Protein 1C7K (pdb70)

Secondary structure (DSSP, 8-state):
-EEEEEEEEE-GGGHHHHHHHHHHHHHH-SSEEEEE-SS-SEEEEEE--TT--EEEE-SSS-EEEEEEHHHHHHS-HHHHHHHHHHHHHTPPP-TTS-TT-GGGTTTT-TT----S--HHHHHHHHHHTTT-

Structure (mmCIF, N/CA/C/O backbone):
data_1C7K
#
_entry.id   1C7K
#
_cell.length_a   55.103
_cell.length_b   55.199
_cell.length_c   37.243
_cell.angle_alpha   90.00
_cell.angle_beta   90.00
_cell.angle_gamma   90.00
#
_symmetry.space_group_name_H-M   'P 21 21 21'
#
loop_
_entity.id
_entity.type
_entity.pdbx_description
1 polymer 'ZINC ENDOPROTEASE'
2 non-polymer 'ZINC ION'
3 non-polymer 'CALCIUM ION'
4 water water
#
loop_
_atom_site.group_PDB
_atom_site.id
_atom_site.type_symbol
_atom_site.label_atom_id
_atom_site.label_alt_id
_atom_site.label_comp_id
_atom_site.label_asym_id
_atom_site.label_entity_id
_atom_site.label_seq_id
_atom_site.pdbx_PDB_ins_code
_atom_site.Cartn_x
_atom_site.Cartn_y
_atom_site.Cartn_z
_atom_site.occupancy
_atom_site.B_iso_or_equiv
_atom_site.auth_seq_id
_atom_site.auth_comp_id
_atom_site.auth_asym_id
_atom_site.auth_atom_id
_atom_site.pdbx_PDB_model_num
ATOM 1 N N . THR A 1 1 ? 41.351 -1.187 2.349 1.00 28.18 1 THR A N 1
ATOM 2 C CA . THR A 1 1 ? 41.127 -0.127 3.354 1.00 22.14 1 THR A CA 1
ATOM 3 C C . THR A 1 1 ? 42.423 0.317 4.001 1.00 21.71 1 THR A C 1
ATOM 4 O O . THR A 1 1 ? 43.205 -0.519 4.463 1.00 27.01 1 THR A O 1
ATOM 8 N N . VAL A 1 2 ? 42.661 1.602 4.075 1.00 17.76 2 VAL A N 1
ATOM 9 C CA . VAL A 1 2 ? 43.838 2.149 4.770 1.00 18.61 2 VAL A CA 1
ATOM 10 C C . VAL A 1 2 ? 43.426 2.710 6.108 1.00 14.37 2 VAL A C 1
ATOM 11 O O . VAL A 1 2 ? 42.340 3.198 6.286 1.00 15.94 2 VAL A O 1
ATOM 15 N N . THR A 1 3 ? 44.374 2.636 7.050 1.00 13.63 3 THR A N 1
ATOM 16 C CA . THR A 1 3 ? 44.129 3.172 8.387 1.00 12.94 3 THR A CA 1
ATOM 17 C C . THR A 1 3 ? 44.977 4.424 8.555 1.00 11.12 3 THR A C 1
ATOM 18 O O . THR A 1 3 ? 46.200 4.417 8.310 1.00 15.59 3 THR A O 1
ATOM 22 N N . VAL A 1 4 ? 44.341 5.496 8.978 1.00 9.74 4 VAL A N 1
ATOM 23 C CA . VAL A 1 4 ? 45.001 6.753 9.323 1.00 9.87 4 VAL A CA 1
ATOM 24 C C . VAL A 1 4 ? 44.896 6.901 10.829 1.00 9.17 4 VAL A C 1
ATOM 25 O O . VAL A 1 4 ? 43.797 6.715 11.401 1.00 12.13 4 VAL A O 1
ATOM 29 N N . THR A 1 5 ? 46.012 7.183 11.512 1.00 9.31 5 THR A N 1
ATOM 30 C CA . THR A 1 5 ? 46.057 7.158 12.959 1.00 10.07 5 THR A CA 1
ATOM 31 C C . THR A 1 5 ? 46.042 8.598 13.454 1.00 8.31 5 THR A C 1
ATOM 32 O O . THR A 1 5 ? 46.762 9.464 12.934 1.00 10.33 5 THR A O 1
ATOM 36 N N . TYR A 1 6 ? 45.183 8.869 14.455 1.00 8.99 6 TYR A N 1
ATOM 37 C CA . TYR A 1 6 ? 45.175 10.224 15.012 1.00 8.61 6 TYR A CA 1
ATOM 38 C C . TYR A 1 6 ? 45.507 10.194 16.510 1.00 8.77 6 TYR A C 1
ATOM 39 O O . TYR A 1 6 ? 45.325 9.161 17.194 1.00 9.83 6 TYR A O 1
ATOM 48 N N . ASP A 1 7 ? 45.943 11.319 16.978 1.00 9.30 7 ASP A N 1
ATOM 49 C CA . ASP A 1 7 ? 46.254 11.516 18.394 1.00 8.52 7 ASP A CA 1
ATOM 50 C C . ASP A 1 7 ? 45.317 12.567 18.982 1.00 8.11 7 ASP A C 1
ATOM 51 O O . ASP A 1 7 ? 45.450 13.764 18.624 1.00 10.61 7 ASP A O 1
ATOM 56 N N . PRO A 1 8 ? 44.345 12.247 19.814 1.00 9.81 8 PRO A N 1
ATOM 57 C CA . PRO A 1 8 ? 43.437 13.223 20.388 1.00 10.11 8 PRO A CA 1
ATOM 58 C C . PRO A 1 8 ? 43.872 13.822 21.702 1.00 9.51 8 PRO A C 1
ATOM 59 O O . PRO A 1 8 ? 43.153 14.610 22.335 1.00 11.26 8 PRO A O 1
ATOM 63 N N . SER A 1 9 ? 45.041 13.383 22.171 1.00 10.79 9 SER A N 1
ATOM 64 C CA . SER A 1 9 ? 45.361 13.667 23.590 1.00 11.98 9 SER A CA 1
ATOM 65 C C . SER A 1 9 ? 45.587 15.120 23.920 1.00 11.33 9 SER A C 1
ATOM 66 O O . SER A 1 9 ? 45.378 15.508 25.102 1.00 14.54 9 SER A O 1
ATOM 69 N N . ASN A 1 10 ? 45.933 15.991 22.954 1.00 10.81 10 ASN A N 1
ATOM 70 C CA . ASN A 1 10 ? 46.158 17.414 23.232 1.00 10.69 10 ASN A CA 1
ATOM 71 C C . ASN A 1 10 ? 44.898 18.235 23.103 1.00 9.66 10 ASN A C 1
ATOM 72 O O . ASN A 1 10 ? 45.011 19.474 23.184 1.00 12.00 10 ASN A O 1
ATOM 77 N N . ALA A 1 11 ? 43.730 17.611 22.988 1.00 9.50 11 ALA A N 1
ATOM 78 C CA . ALA A 1 11 ? 42.478 18.375 22.971 1.00 9.27 11 ALA A CA 1
ATOM 79 C C . ALA A 1 11 ? 41.564 17.776 24.002 1.00 8.95 11 ALA A C 1
ATOM 80 O O . ALA A 1 11 ? 40.532 17.186 23.724 1.00 9.90 11 ALA A O 1
ATOM 82 N N . PRO A 1 12 ? 41.950 17.955 25.274 1.00 9.69 12 PRO A N 1
ATOM 83 C CA . PRO A 1 12 ? 41.229 17.297 26.360 1.00 11.44 12 PRO A CA 1
ATOM 84 C C . PRO A 1 12 ? 39.773 17.715 26.483 1.00 10.88 12 PRO A C 1
ATOM 85 O O . PRO A 1 12 ? 38.961 16.942 27.010 1.00 17.42 12 PRO A O 1
ATOM 89 N N . SER A 1 13 ? 39.396 18.890 26.011 1.00 9.36 13 SER A N 1
ATOM 90 C CA . SER A 1 13 ? 38.012 19.299 26.184 1.00 9.34 13 SER A CA 1
ATOM 91 C C . SER A 1 13 ? 37.055 18.695 25.150 1.00 10.21 13 SER A C 1
ATOM 92 O O . SER A 1 13 ? 35.852 18.832 25.270 1.00 14.15 13 SER A O 1
ATOM 95 N N . PHE A 1 14 ? 37.652 18.055 24.135 1.00 9.40 14 PHE A N 1
ATOM 96 C CA . PHE A 1 14 ? 36.952 17.623 22.921 1.00 8.63 14 PHE A CA 1
ATOM 97 C C . PHE A 1 14 ? 37.016 16.127 22.751 1.00 8.56 14 PHE A C 1
ATOM 98 O O . PHE A 1 14 ? 36.721 15.631 21.648 1.00 9.52 14 PHE A O 1
ATOM 106 N N . GLN A 1 15 ? 37.303 15.334 23.771 1.00 11.48 15 GLN A N 1
ATOM 107 C CA . GLN A 1 15 ? 37.482 13.902 23.566 1.00 11.45 15 GLN A CA 1
ATOM 108 C C . GLN A 1 15 ? 36.234 13.232 22.995 1.00 10.08 15 GLN A C 1
ATOM 109 O O . GLN A 1 15 ? 36.346 12.358 22.138 1.00 12.05 15 GLN A O 1
ATOM 115 N N . GLN A 1 16 ? 35.054 13.576 23.583 1.00 11.84 16 GLN A N 1
ATOM 116 C CA . GLN A 1 16 ? 33.865 12.887 23.071 1.00 12.59 16 GLN A CA 1
ATOM 117 C C . GLN A 1 16 ? 33.560 13.269 21.645 1.00 9.77 16 GLN A C 1
ATOM 118 O O . GLN A 1 16 ? 33.134 12.412 20.818 1.00 11.99 16 GLN A O 1
ATOM 124 N N . GLU A 1 17 ? 33.763 14.560 21.299 1.00 8.52 17 GLU A N 1
ATOM 125 C CA . GLU A 1 17 ? 33.397 15.022 19.949 1.00 8.29 17 GLU A CA 1
ATOM 126 C C . GLU A 1 17 ? 34.399 14.482 18.929 1.00 7.65 17 GLU A C 1
ATOM 127 O O . GLU A 1 17 ? 34.013 14.147 17.799 1.00 8.89 17 GLU A O 1
ATOM 133 N N . ILE A 1 18 ? 35.669 14.300 19.289 1.00 7.54 18 ILE A N 1
ATOM 134 C CA . ILE A 1 18 ? 36.611 13.656 18.374 1.00 7.17 18 ILE A CA 1
ATOM 135 C C . ILE A 1 18 ? 36.257 12.207 18.141 1.00 7.95 18 ILE A C 1
ATOM 136 O O . ILE A 1 18 ? 36.248 11.708 17.021 1.00 8.71 18 ILE A O 1
ATOM 141 N N . ALA A 1 19 ? 35.921 11.508 19.232 1.00 8.63 19 ALA A N 1
ATOM 142 C CA . ALA A 1 19 ? 35.462 10.106 19.050 1.00 9.77 19 ALA A CA 1
ATOM 143 C C . ALA A 1 19 ? 34.231 10.049 18.152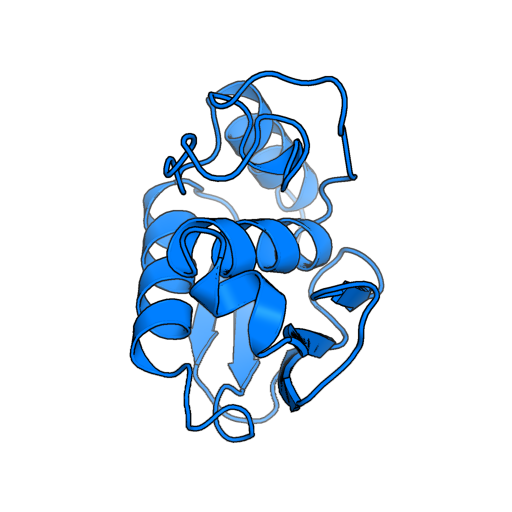 1.00 8.80 19 ALA A C 1
ATOM 144 O O . ALA A 1 19 ? 34.133 9.175 17.293 1.00 10.92 19 ALA A O 1
ATOM 146 N N . ASN A 1 20 ? 33.285 10.952 18.409 1.00 8.98 20 ASN A N 1
ATOM 147 C CA . ASN A 1 20 ? 32.071 10.989 17.597 1.00 9.77 20 ASN A CA 1
ATOM 148 C C . ASN A 1 20 ? 32.424 11.247 16.122 1.00 9.30 20 ASN A C 1
ATOM 149 O O . ASN A 1 20 ? 31.881 10.568 15.219 1.00 10.88 20 ASN A O 1
ATOM 154 N N . ALA A 1 21 ? 33.299 12.208 15.872 1.00 8.20 21 ALA A N 1
ATOM 155 C CA . ALA A 1 21 ? 33.607 12.530 14.484 1.00 9.61 21 ALA A CA 1
ATOM 156 C C . ALA A 1 21 ? 34.327 11.394 13.804 1.00 9.49 21 ALA A C 1
ATOM 157 O O . ALA A 1 21 ? 34.113 11.096 12.623 1.00 9.80 21 ALA A O 1
ATOM 159 N N . ALA A 1 22 ? 35.213 10.709 14.524 1.00 9.38 22 ALA A N 1
ATOM 160 C CA . ALA A 1 22 ? 35.900 9.585 13.923 1.00 11.56 22 ALA A CA 1
ATOM 161 C C . ALA A 1 22 ? 34.935 8.459 13.598 1.00 10.64 22 ALA A C 1
ATOM 162 O O . ALA A 1 22 ? 35.039 7.805 12.552 1.00 11.17 22 ALA A O 1
ATOM 164 N N . GLN A 1 23 ? 33.982 8.185 14.520 1.00 9.89 23 GLN A N 1
ATOM 165 C CA . GLN A 1 23 ? 32.999 7.130 14.292 1.00 11.73 23 GLN A CA 1
ATOM 166 C C . GLN A 1 23 ? 32.080 7.494 13.118 1.00 9.78 23 GLN A C 1
ATOM 167 O O . GLN A 1 23 ? 31.703 6.670 12.319 1.00 11.56 23 GLN A O 1
ATOM 173 N N . ILE A 1 24 ? 31.700 8.770 12.954 1.00 10.11 24 ILE A N 1
ATOM 174 C CA . ILE A 1 24 ? 30.895 9.203 11.816 1.00 9.45 24 ILE A CA 1
ATOM 175 C C . ILE A 1 24 ? 31.633 8.972 10.531 1.00 8.73 24 ILE A C 1
ATOM 176 O O . ILE A 1 24 ? 31.067 8.388 9.586 1.00 9.68 24 ILE A O 1
ATOM 181 N N . TRP A 1 25 ? 32.898 9.358 10.436 1.00 8.56 25 TRP A N 1
ATOM 182 C CA . TRP A 1 25 ? 33.632 9.083 9.186 1.00 8.63 25 TRP A CA 1
ATOM 183 C C . TRP A 1 25 ? 33.784 7.571 8.989 1.00 8.92 25 TRP A C 1
ATOM 184 O O . TRP A 1 25 ? 33.569 7.105 7.844 1.00 9.98 25 TRP A O 1
ATOM 195 N N . ASN A 1 26 ? 34.157 6.825 10.030 1.00 8.61 26 ASN A N 1
ATOM 196 C CA . ASN A 1 26 ? 34.351 5.394 9.834 1.00 8.74 26 ASN A CA 1
ATOM 197 C C . ASN A 1 26 ? 33.070 4.720 9.360 1.00 8.57 26 ASN A C 1
ATOM 198 O O . ASN A 1 26 ? 33.071 3.722 8.632 1.00 12.11 26 ASN A O 1
ATOM 203 N N . SER A 1 27 ? 31.918 5.207 9.823 1.00 10.21 27 SER A N 1
ATOM 204 C CA . SER A 1 27 ? 30.623 4.627 9.455 1.00 9.70 27 SER A CA 1
ATOM 205 C C . SER A 1 27 ? 30.184 5.046 8.072 1.00 9.98 27 SER A C 1
ATOM 206 O O . SER A 1 27 ? 29.215 4.486 7.557 1.00 10.89 27 SER A O 1
ATOM 209 N N . SER A 1 28 ? 30.845 6.020 7.477 1.00 9.03 28 SER A N 1
ATOM 210 C CA . SER A 1 28 ? 30.420 6.601 6.234 1.00 9.98 28 SER A CA 1
ATOM 211 C C . SER A 1 28 ? 31.215 6.168 5.009 1.00 9.58 28 SER A C 1
ATOM 212 O O . SER A 1 28 ? 30.664 6.168 3.922 1.00 12.15 28 SER A O 1
ATOM 215 N N . VAL A 1 29 ? 32.491 5.861 5.225 1.00 11.02 29 VAL A N 1
ATOM 216 C CA . VAL A 1 29 ? 33.374 5.579 4.094 1.00 9.82 29 VAL A CA 1
ATOM 217 C C . VAL A 1 29 ? 34.006 4.198 4.203 1.00 9.61 29 VAL A C 1
ATOM 218 O O . VAL A 1 29 ? 34.084 3.623 5.248 1.00 13.47 29 VAL A O 1
ATOM 222 N N . ARG A 1 30 ? 34.458 3.672 3.055 1.00 12.13 30 ARG A 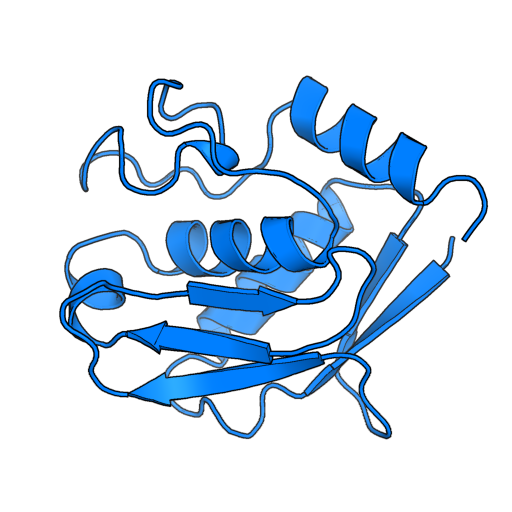N 1
ATOM 223 C CA . ARG A 1 30 ? 34.948 2.308 2.918 1.00 13.01 30 ARG A CA 1
ATOM 224 C C . ARG A 1 30 ? 36.466 2.194 2.840 1.00 11.38 30 ARG A C 1
ATOM 225 O O . ARG A 1 30 ? 37.044 1.235 3.345 1.00 15.41 30 ARG A O 1
ATOM 233 N N . ASN A 1 31 ? 37.088 3.160 2.137 1.00 12.11 31 ASN A N 1
ATOM 234 C CA . ASN A 1 31 ? 38.476 2.987 1.756 1.00 11.67 31 ASN A CA 1
ATOM 235 C C . ASN A 1 31 ? 39.511 3.553 2.757 1.00 12.47 31 ASN A C 1
ATOM 236 O O . ASN A 1 31 ? 40.705 3.310 2.601 1.00 13.98 31 ASN A O 1
ATOM 241 N N . VAL A 1 32 ? 39.053 4.264 3.771 1.00 11.64 32 VAL A N 1
ATOM 242 C CA . VAL A 1 32 ? 39.977 4.772 4.815 1.00 11.27 32 VAL A CA 1
ATOM 243 C C . VAL A 1 32 ? 39.202 4.633 6.092 1.00 10.69 32 VAL A C 1
ATOM 244 O O . VAL A 1 32 ? 37.952 4.730 6.088 1.00 12.16 32 VAL A O 1
ATOM 248 N N . GLN A 1 33 ? 39.969 4.368 7.151 1.00 10.38 33 GLN A N 1
ATOM 249 C CA . GLN A 1 33 ? 39.409 4.310 8.498 1.00 10.46 33 GLN A CA 1
ATOM 250 C C . GLN A 1 33 ? 40.356 5.099 9.416 1.00 9.59 33 GLN A C 1
ATOM 251 O O . GLN A 1 33 ? 41.538 5.150 9.202 1.00 14.23 33 GLN A O 1
ATOM 257 N N . LEU A 1 34 ? 39.771 5.676 10.446 1.00 9.72 34 LEU A N 1
ATOM 258 C CA . LEU A 1 34 ? 40.491 6.449 11.436 1.00 9.19 34 LEU A CA 1
ATOM 259 C C . LEU A 1 34 ? 40.558 5.614 12.719 1.00 9.66 34 LEU A C 1
ATOM 260 O O . LEU A 1 34 ? 39.561 5.055 13.171 1.00 13.87 34 LEU A O 1
ATOM 265 N N . ARG A 1 35 ? 41.737 5.622 13.315 1.00 12.05 35 ARG A N 1
ATOM 266 C CA . ARG A 1 35 ? 41.936 4.920 14.586 1.00 12.20 35 ARG A CA 1
ATOM 267 C C . ARG A 1 35 ? 42.813 5.779 15.501 1.00 10.19 35 ARG A C 1
ATOM 268 O O . ARG A 1 35 ? 43.777 6.404 15.047 1.00 11.98 35 ARG A O 1
ATOM 276 N N . ALA A 1 36 ? 42.525 5.838 16.808 1.00 11.17 36 ALA A N 1
ATOM 277 C CA . ALA A 1 36 ? 43.431 6.535 17.719 1.00 11.20 36 ALA A CA 1
ATOM 278 C C . ALA A 1 36 ? 44.636 5.671 17.988 1.00 10.68 36 ALA A C 1
ATOM 279 O O . ALA A 1 36 ? 44.492 4.442 18.162 1.00 15.16 36 ALA A O 1
ATOM 281 N N . GLY A 1 37 ? 45.829 6.269 18.070 1.00 11.68 37 GLY A N 1
ATOM 282 C CA . GLY A 1 37 ? 46.930 5.436 18.546 1.00 13.65 37 GLY A CA 1
ATOM 283 C C . GLY A 1 37 ? 48.244 6.210 18.454 1.00 9.78 37 GLY A C 1
ATOM 284 O O . GLY A 1 37 ? 48.228 7.401 18.260 1.00 12.86 37 GLY A O 1
ATOM 285 N N . GLY A 1 38 ? 49.310 5.489 18.676 1.00 10.25 38 GLY A N 1
ATOM 286 C CA . GLY A 1 38 ? 50.628 6.098 18.659 1.00 11.70 38 GLY A CA 1
ATOM 287 C C . GLY A 1 38 ? 51.220 6.274 17.260 1.00 8.47 38 GLY A C 1
ATOM 288 O O . GLY A 1 38 ? 50.693 5.760 16.282 1.00 12.30 38 GLY A O 1
ATOM 289 N N . ASN A 1 39 ? 52.305 7.002 17.193 1.00 8.40 39 ASN A N 1
ATOM 290 C CA . ASN A 1 39 ? 52.988 7.337 15.949 1.00 8.50 39 ASN A CA 1
ATOM 291 C C . ASN A 1 39 ? 51.942 7.877 14.982 1.00 9.88 39 ASN A C 1
ATOM 292 O O . ASN A 1 39 ? 51.771 7.408 13.858 1.00 11.52 39 ASN A O 1
ATOM 297 N N . ALA A 1 40 ? 51.156 8.878 15.459 1.00 8.05 40 ALA A N 1
ATOM 298 C CA . ALA A 1 40 ? 49.979 9.284 14.714 1.00 8.72 40 ALA A CA 1
ATOM 299 C C . ALA A 1 40 ? 50.327 10.104 13.481 1.00 8.40 40 ALA A C 1
ATOM 300 O O . ALA A 1 40 ? 51.325 10.799 13.395 1.00 11.64 40 ALA A O 1
ATOM 302 N N . ASP A 1 41 ? 49.455 9.995 12.476 1.00 7.90 41 ASP A N 1
ATOM 303 C CA . ASP A 1 41 ? 49.540 10.822 11.277 1.00 7.72 41 ASP A CA 1
ATOM 304 C C . ASP A 1 41 ? 49.060 12.259 11.457 1.00 7.76 41 ASP A C 1
ATOM 305 O O . ASP A 1 41 ? 49.603 13.194 10.825 1.00 8.56 41 ASP A O 1
ATOM 310 N N . PHE A 1 42 ? 48.012 12.423 12.277 1.00 7.91 42 PHE A N 1
ATOM 311 C CA . PHE A 1 42 ? 47.557 13.803 12.526 1.00 7.83 42 PHE A CA 1
ATOM 312 C C . PHE A 1 42 ? 47.057 13.897 13.955 1.00 7.14 42 PHE A C 1
ATOM 313 O O . PHE A 1 42 ? 46.776 12.880 14.624 1.00 9.23 42 PHE A O 1
ATOM 321 N N . SER A 1 43 ? 46.957 15.111 14.493 1.00 7.96 43 SER A N 1
ATOM 322 C CA . SER A 1 43 ? 46.715 15.373 15.919 1.00 8.32 43 SER A CA 1
ATOM 323 C C . SER A 1 43 ? 45.702 16.514 16.057 1.00 7.15 43 SER A C 1
ATOM 324 O O . SER A 1 43 ? 45.573 17.359 15.184 1.00 10.07 43 SER A O 1
ATOM 327 N N . TYR A 1 44 ? 45.007 16.523 17.180 1.00 6.97 44 TYR A N 1
ATOM 328 C CA . TYR A 1 44 ? 44.06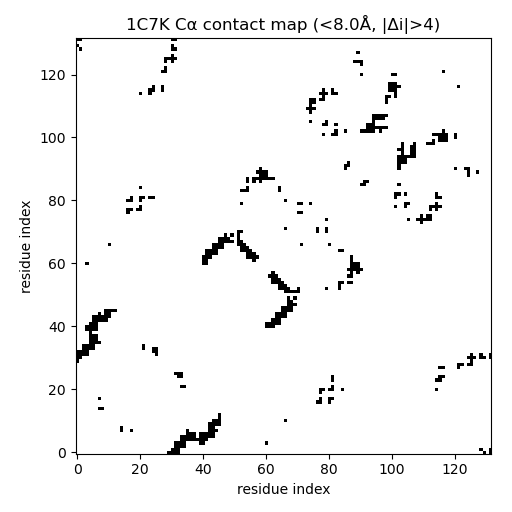9 17.570 17.543 1.00 7.12 44 TYR A CA 1
ATOM 329 C C . TYR A 1 44 ? 44.579 18.412 18.708 1.00 7.40 44 TYR A C 1
ATOM 330 O O . TYR A 1 44 ? 45.175 17.839 19.658 1.00 9.49 44 TYR A O 1
ATOM 339 N N . TYR A 1 45 ? 44.345 19.725 18.608 1.00 7.16 45 TYR A N 1
ATOM 340 C CA . TYR A 1 45 ? 44.709 20.706 19.652 1.00 7.28 45 TYR A CA 1
ATOM 341 C C . TYR A 1 45 ? 43.501 21.593 19.885 1.00 6.26 45 TYR A C 1
ATOM 342 O O . TYR A 1 45 ? 42.519 21.582 19.084 1.00 8.02 45 TYR A O 1
ATOM 351 N N . GLU A 1 46 ? 43.538 22.418 20.929 1.00 7.02 46 GLU A N 1
ATOM 352 C CA . GLU A 1 46 ? 42.427 23.296 21.271 1.00 6.86 46 GLU A CA 1
ATOM 353 C C . GLU A 1 46 ? 42.942 24.635 21.755 1.00 6.16 46 GLU A C 1
ATOM 354 O O . GLU A 1 46 ? 44.060 24.713 22.276 1.00 8.80 46 GLU A O 1
ATOM 360 N N . GLY A 1 47 ? 42.094 25.648 21.669 1.00 6.52 47 GLY A N 1
ATOM 361 C CA . GLY A 1 47 ? 42.454 26.953 22.217 1.00 6.77 47 GLY A CA 1
ATOM 362 C C . GLY A 1 47 ? 41.495 28.027 21.691 1.00 6.15 47 GLY A C 1
ATOM 363 O O . GLY A 1 47 ? 40.382 27.710 21.268 1.00 7.51 47 GLY A O 1
ATOM 364 N N . ASN A 1 48 ? 41.961 29.266 21.700 1.00 6.66 48 ASN A N 1
ATOM 365 C CA . ASN A 1 48 ? 41.177 30.382 21.193 1.00 6.06 48 ASN A CA 1
ATOM 366 C C . ASN A 1 48 ? 41.783 30.929 19.905 1.00 6.40 48 ASN A C 1
ATOM 367 O O . ASN A 1 48 ? 42.977 31.270 19.886 1.00 7.54 48 ASN A O 1
ATOM 372 N N . ASP A 1 49 ? 40.936 31.009 18.886 1.00 6.73 49 ASP A N 1
ATOM 373 C CA . ASP A 1 49 ? 41.314 31.712 17.658 1.00 6.50 49 ASP A CA 1
ATOM 374 C C . ASP A 1 49 ? 40.032 32.287 17.117 1.00 6.29 49 ASP A C 1
ATOM 375 O O . ASP A 1 49 ? 39.147 31.516 16.776 1.00 8.58 49 ASP A O 1
ATOM 380 N N . SER A 1 50 ? 39.924 33.615 17.033 1.00 8.23 50 SER A N 1
ATOM 381 C CA . SER A 1 50 ? 38.684 34.225 16.596 1.00 9.87 50 SER A CA 1
ATOM 382 C C . SER A 1 50 ? 38.308 33.810 15.180 1.00 8.15 50 SER A C 1
ATOM 383 O O . SER A 1 50 ? 37.135 34.019 14.801 1.00 12.21 50 SER A O 1
ATOM 386 N N . ARG A 1 51 ? 39.217 33.280 14.366 1.00 7.31 51 ARG A N 1
ATOM 387 C CA . ARG A 1 51 ? 38.852 32.774 13.035 1.00 8.37 51 ARG A CA 1
ATOM 388 C C . ARG A 1 51 ? 38.062 31.497 13.094 1.00 7.48 51 ARG A C 1
ATOM 389 O O . ARG A 1 51 ? 37.527 31.023 12.073 1.00 13.06 51 ARG A O 1
ATOM 397 N N . GLY A 1 52 ? 38.031 30.838 14.250 1.00 7.20 52 GLY A N 1
ATOM 398 C CA . GLY A 1 52 ? 37.425 29.536 14.377 1.00 8.91 52 GLY A CA 1
ATOM 399 C C . GLY A 1 52 ? 38.428 28.395 14.305 1.00 6.78 52 GLY A C 1
ATOM 400 O O . GLY A 1 52 ? 39.644 28.603 14.369 1.00 9.13 52 GLY A O 1
ATOM 401 N N . SER A 1 53 ? 37.887 27.192 14.196 1.00 6.76 53 SER A N 1
ATOM 402 C CA . SER A 1 53 ? 38.700 25.983 14.054 1.00 6.69 53 SER A CA 1
ATOM 403 C C . SER A 1 53 ? 39.345 25.908 12.651 1.00 5.85 53 SER A C 1
ATOM 404 O O . SER A 1 53 ? 38.857 26.507 11.694 1.00 8.27 53 SER A O 1
ATOM 407 N N . TYR A 1 54 ? 40.436 25.191 12.571 1.00 6.47 54 TYR A N 1
ATOM 408 C CA . TYR A 1 54 ? 41.101 25.099 11.269 1.00 6.28 54 TYR A CA 1
ATOM 409 C C . TYR A 1 54 ? 41.951 23.853 11.209 1.00 5.91 54 TYR A C 1
ATOM 410 O O . TYR A 1 54 ? 42.246 23.242 12.230 1.00 8.05 54 TYR A O 1
ATOM 419 N N . ALA A 1 55 ? 42.367 23.538 10.006 1.00 6.27 55 ALA A N 1
ATOM 420 C CA . ALA A 1 55 ? 43.202 22.353 9.737 1.00 5.79 55 ALA A CA 1
ATOM 421 C C . ALA A 1 55 ? 44.452 22.803 9.001 1.00 6.40 55 ALA A C 1
ATOM 422 O O . ALA A 1 55 ? 44.380 23.570 8.021 1.00 8.93 55 ALA A O 1
ATOM 424 N N . GLN A 1 56 ? 45.602 22.319 9.483 1.00 7.11 56 GLN A N 1
ATOM 425 C CA . GLN A 1 56 ? 46.903 22.463 8.819 1.00 7.61 56 GLN A CA 1
ATOM 426 C C . GLN A 1 56 ? 47.245 21.096 8.303 1.00 6.57 56 GLN A C 1
ATOM 427 O O . GLN A 1 56 ? 47.682 20.209 9.041 1.00 8.60 56 GLN A O 1
ATOM 433 N N . THR A 1 57 ? 47.027 20.835 7.017 1.00 6.75 57 THR A N 1
ATOM 434 C CA . THR A 1 57 ? 47.075 19.469 6.500 1.00 6.83 57 THR A CA 1
ATOM 435 C C . THR A 1 57 ? 47.481 19.409 5.049 1.00 7.19 57 THR A C 1
ATOM 436 O O . THR A 1 57 ? 47.212 20.360 4.302 1.00 9.70 57 THR A O 1
ATOM 440 N N . ASP A 1 58 ? 48.115 18.290 4.679 1.00 7.94 58 ASP A N 1
ATOM 441 C CA . ASP A 1 58 ? 48.389 18.032 3.255 1.00 9.13 58 ASP A CA 1
ATOM 442 C C . ASP A 1 58 ? 47.166 17.517 2.543 1.00 8.55 58 ASP A C 1
ATOM 443 O O . ASP A 1 58 ? 47.209 17.331 1.298 1.00 12.86 58 ASP A O 1
ATOM 448 N N . GLY A 1 59 ? 46.044 17.298 3.229 1.00 7.73 59 GLY A N 1
ATOM 449 C CA . GLY A 1 59 ? 44.863 16.726 2.631 1.00 8.41 59 GLY A CA 1
ATOM 450 C C . GLY A 1 59 ? 44.916 15.236 2.352 1.00 7.93 59 GLY A C 1
ATOM 451 O O . GLY A 1 59 ? 44.021 14.728 1.652 1.00 10.54 59 GLY A O 1
ATOM 452 N N . HIS A 1 60 ? 45.947 14.557 2.848 1.00 7.96 60 HIS A N 1
ATOM 453 C CA . HIS A 1 60 ? 45.992 13.095 2.702 1.00 8.59 60 HIS A CA 1
ATOM 454 C C . HIS A 1 60 ? 46.500 12.455 3.990 1.00 8.92 60 HIS A C 1
ATOM 455 O O . HIS A 1 60 ? 47.434 11.657 3.988 1.00 10.46 60 HIS A O 1
ATOM 462 N N . GLY A 1 61 ? 45.863 12.844 5.103 1.00 8.32 61 GLY A N 1
ATOM 463 C CA . GLY A 1 61 ? 46.105 12.131 6.331 1.00 9.15 61 GLY A CA 1
ATOM 464 C C . GLY A 1 61 ? 47.026 12.798 7.325 1.00 8.01 61 GLY A C 1
ATOM 465 O O . GLY A 1 61 ? 47.014 12.314 8.436 1.00 9.99 61 GLY A O 1
ATOM 466 N N . ARG A 1 62 ? 47.762 13.836 6.987 1.00 7.74 62 ARG A N 1
ATOM 467 C CA . ARG A 1 62 ? 48.809 14.339 7.901 1.00 7.99 62 ARG A CA 1
ATOM 468 C C . ARG A 1 62 ? 48.531 15.788 8.271 1.00 8.04 62 ARG A C 1
ATOM 469 O O . ARG A 1 62 ? 48.005 16.626 7.546 1.00 10.25 62 ARG A O 1
ATOM 477 N N . GLY A 1 63 ? 48.934 16.081 9.523 1.00 8.36 63 GLY A N 1
ATOM 478 C CA . GLY A 1 63 ? 48.968 17.473 9.955 1.00 8.77 63 GLY A CA 1
ATOM 479 C C . GLY A 1 63 ? 48.275 17.611 11.268 1.00 7.08 63 GLY A C 1
ATOM 480 O O . GLY A 1 63 ? 48.443 16.746 12.171 1.00 8.45 63 GLY A O 1
ATOM 481 N N . TYR A 1 64 ? 47.519 18.693 11.476 1.00 7.27 64 TYR A N 1
ATOM 482 C CA . TYR A 1 64 ? 46.825 18.849 12.771 1.00 7.72 64 TYR A CA 1
ATOM 483 C C . TYR A 1 64 ? 45.601 19.721 12.598 1.00 6.61 64 TYR A C 1
ATOM 484 O O . TYR A 1 64 ? 45.477 20.455 11.587 1.00 8.89 64 TYR A O 1
ATOM 493 N N . ILE A 1 65 ? 44.705 19.630 13.550 1.00 6.25 65 ILE A N 1
ATOM 494 C CA . ILE A 1 65 ? 43.455 20.345 13.587 1.00 6.47 65 ILE A CA 1
ATOM 495 C C . ILE A 1 65 ? 43.469 21.124 14.893 1.00 5.54 65 ILE A C 1
ATOM 496 O O . ILE A 1 65 ? 43.810 20.571 15.931 1.00 9.13 65 ILE A O 1
ATOM 501 N N . PHE A 1 66 ? 43.088 22.404 14.804 1.00 6.39 66 PHE A N 1
ATOM 502 C CA . PHE A 1 66 ? 42.937 23.309 15.950 1.00 5.90 66 PHE A CA 1
ATOM 503 C C . PHE A 1 66 ? 41.448 23.501 16.173 1.00 6.02 66 PHE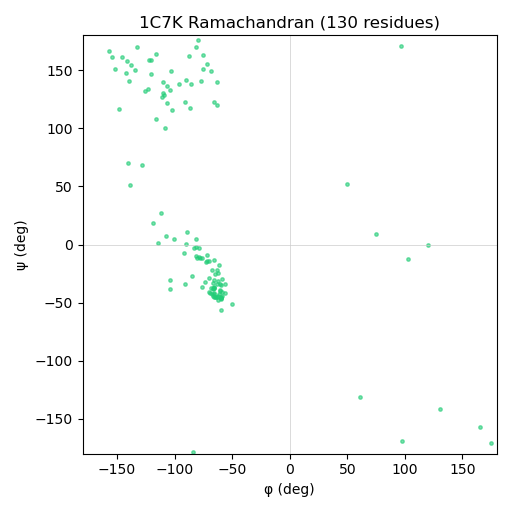 A C 1
ATOM 504 O O . PHE A 1 66 ? 40.759 24.006 15.295 1.00 7.42 66 PHE A O 1
ATOM 512 N N . LEU A 1 67 ? 40.931 23.174 17.371 1.00 6.37 67 LEU A N 1
ATOM 513 C CA . LEU A 1 67 ? 39.540 23.340 17.709 1.00 5.77 67 LEU A CA 1
ATOM 514 C C . LEU A 1 67 ? 39.348 24.578 18.568 1.00 6.04 67 LEU A C 1
ATOM 515 O O . LEU A 1 67 ? 39.915 24.663 19.682 1.00 7.68 67 LEU A O 1
ATOM 520 N N . ASP A 1 68 ? 38.622 25.561 18.050 1.00 6.36 68 ASP A N 1
ATOM 521 C CA . ASP A 1 68 ? 38.427 26.831 18.785 1.00 6.09 68 ASP A CA 1
ATOM 522 C C . ASP A 1 68 ? 37.266 26.733 19.742 1.00 5.96 68 ASP A C 1
ATOM 523 O O . ASP A 1 68 ? 36.191 26.232 19.453 1.00 7.03 68 ASP A O 1
ATOM 528 N N . TYR A 1 69 ? 37.500 27.302 20.935 1.00 6.70 69 TYR A N 1
ATOM 529 C CA . TYR A 1 69 ? 36.443 27.243 21.963 1.00 7.69 69 TYR A CA 1
ATOM 530 C C . TYR A 1 69 ? 35.149 27.958 21.603 1.00 7.13 69 TYR A C 1
ATOM 531 O O . TYR A 1 69 ? 34.078 27.445 21.843 1.00 10.33 69 TYR A O 1
ATOM 540 N N . GLN A 1 70 ? 35.241 29.190 21.053 1.00 8.30 70 GLN A N 1
ATOM 541 C CA . GLN A 1 70 ? 33.983 29.889 20.741 1.00 8.96 70 GLN A CA 1
ATOM 542 C C . GLN A 1 70 ? 33.176 29.218 19.649 1.00 8.20 70 GLN A C 1
ATOM 543 O O . GLN A 1 70 ? 31.964 29.062 19.777 1.00 9.20 70 GLN A O 1
ATOM 549 N N . GLN A 1 71 ? 33.827 28.822 18.573 1.00 7.76 71 GLN A N 1
ATOM 550 C CA . GLN A 1 71 ? 33.084 28.181 17.485 1.00 8.50 71 GLN A CA 1
ATOM 551 C C . GLN A 1 71 ? 32.398 26.912 17.946 1.00 7.24 71 GLN A C 1
ATOM 552 O O . GLN A 1 71 ? 31.274 26.629 17.519 1.00 10.52 71 GLN A O 1
ATOM 558 N N . ASN A 1 72 ? 33.093 26.133 18.800 1.00 7.98 72 ASN A N 1
ATOM 559 C CA . ASN A 1 72 ? 32.504 24.848 19.221 1.00 7.38 72 ASN A CA 1
ATOM 560 C C . ASN A 1 72 ? 31.413 25.006 20.250 1.00 8.24 72 ASN A C 1
ATOM 561 O O . ASN A 1 72 ? 30.766 23.990 20.544 1.00 11.22 72 ASN A O 1
ATOM 566 N N . GLN A 1 73 ? 31.253 26.194 20.841 1.00 8.87 73 GLN A N 1
ATOM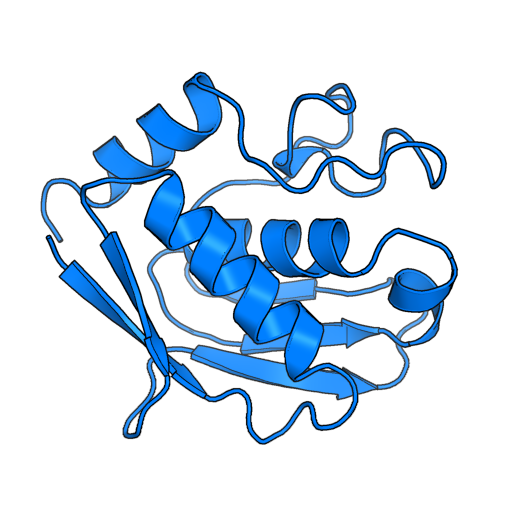 567 C CA . GLN A 1 73 ? 30.108 26.486 21.666 1.00 9.18 73 GLN A CA 1
ATOM 568 C C . GLN A 1 73 ? 28.972 27.096 20.872 1.00 9.66 73 GLN A C 1
ATOM 569 O O . GLN A 1 73 ? 27.801 26.897 21.225 1.00 17.53 73 GLN A O 1
ATOM 575 N N . GLN A 1 74 ? 29.225 27.889 19.858 1.00 10.22 74 GLN A N 1
ATOM 576 C CA . GLN A 1 74 ? 28.188 28.585 19.121 1.00 10.62 74 GLN A CA 1
ATOM 577 C C . GLN A 1 74 ? 27.612 27.678 18.035 1.00 9.27 74 GLN A C 1
ATOM 578 O O . GLN A 1 74 ? 26.452 27.867 17.669 1.00 14.24 74 GLN A O 1
ATOM 584 N N . TYR A 1 75 ? 28.396 26.731 17.533 1.00 8.08 75 TYR A N 1
ATOM 585 C CA . TYR A 1 75 ? 27.984 25.789 16.493 1.00 8.12 75 TYR A CA 1
ATOM 586 C C . TYR A 1 75 ? 28.010 24.391 17.065 1.00 8.67 75 TYR A C 1
ATOM 587 O O . TYR A 1 75 ? 28.654 24.158 18.115 1.00 10.77 75 TYR A O 1
ATOM 596 N N . ASP A 1 76 ? 27.380 23.448 16.412 1.00 7.98 76 ASP A N 1
ATOM 597 C CA . ASP A 1 76 ? 27.467 22.058 16.903 1.00 6.83 76 ASP A CA 1
ATOM 598 C C . ASP A 1 76 ? 28.886 21.532 16.800 1.00 6.81 76 ASP A C 1
ATOM 599 O O . ASP A 1 76 ? 29.461 21.509 15.660 1.00 7.32 76 ASP A O 1
ATOM 604 N N . SER A 1 77 ? 29.497 21.092 17.868 1.00 6.92 77 SER A N 1
ATOM 605 C CA . SER A 1 77 ? 30.897 20.687 17.886 1.00 7.64 77 SER A CA 1
ATOM 606 C C . SER A 1 77 ? 31.135 19.403 17.119 1.00 5.51 77 SER A C 1
ATOM 607 O O . SER A 1 77 ? 32.223 19.200 16.571 1.00 7.02 77 SER A O 1
ATOM 610 N N . THR A 1 78 ? 30.130 18.521 17.047 1.00 6.01 78 THR A N 1
ATOM 611 C CA . THR A 1 78 ? 30.366 17.340 16.194 1.00 6.40 78 THR A CA 1
ATOM 612 C C . THR A 1 78 ? 30.510 17.726 14.722 1.00 5.68 78 THR A C 1
ATOM 613 O O . THR A 1 78 ? 31.402 17.207 14.007 1.00 7.17 78 THR A O 1
ATOM 617 N N . ARG A 1 79 ? 29.642 18.644 14.268 1.00 6.50 79 ARG A N 1
ATOM 618 C CA . ARG A 1 79 ? 29.752 19.093 12.857 1.00 6.07 79 ARG A CA 1
ATOM 619 C C . ARG A 1 79 ? 31.071 19.792 12.653 1.00 5.55 79 ARG A C 1
ATOM 620 O O . ARG A 1 79 ? 31.770 19.501 11.669 1.00 6.62 79 ARG A O 1
ATOM 628 N N . VAL A 1 80 ? 31.497 20.686 13.558 1.00 5.39 80 VAL A N 1
ATOM 629 C CA . VAL A 1 80 ? 32.769 21.365 13.353 1.00 6.30 80 VAL A CA 1
ATOM 630 C C . VAL A 1 80 ? 33.930 20.388 13.282 1.00 5.74 80 VAL A C 1
ATOM 631 O O . VAL A 1 80 ? 34.814 20.459 12.436 1.00 6.20 80 VAL A O 1
ATOM 635 N N . THR A 1 81 ? 33.945 19.425 14.229 1.00 5.72 81 THR A N 1
ATOM 636 C CA . THR A 1 81 ? 35.077 18.510 14.289 1.00 6.27 81 THR A CA 1
ATOM 637 C C . THR A 1 81 ? 35.089 17.573 13.079 1.00 5.80 81 THR A C 1
ATOM 638 O O . THR A 1 81 ? 36.143 17.285 12.540 1.00 6.42 81 THR A O 1
ATOM 642 N N . ALA A 1 82 ? 33.913 17.061 12.691 1.00 5.51 82 ALA A N 1
ATOM 643 C CA . ALA A 1 82 ? 33.845 16.177 11.540 1.00 5.46 82 ALA A CA 1
ATOM 644 C C . ALA A 1 82 ? 34.224 16.976 10.278 1.00 4.64 82 ALA A C 1
ATOM 645 O O . ALA A 1 82 ? 34.884 16.422 9.381 1.00 6.12 82 ALA A O 1
ATOM 647 N N . HIS A 1 83 ? 33.809 18.217 10.205 1.00 5.61 83 HIS A N 1
ATOM 648 C CA . HIS A 1 83 ? 34.150 19.083 9.065 1.00 4.97 83 HIS A CA 1
ATOM 649 C C . HIS A 1 83 ? 35.653 19.231 8.941 1.00 5.05 83 HIS A C 1
ATOM 650 O O . HIS A 1 83 ? 36.206 19.078 7.874 1.00 6.04 83 HIS A O 1
ATOM 657 N N . GLU A 1 84 ? 36.287 19.688 10.019 1.00 5.08 84 GLU A N 1
ATOM 658 C CA . GLU A 1 84 ? 37.746 19.884 9.854 1.00 5.21 84 GLU A CA 1
ATOM 659 C C . GLU A 1 84 ? 38.473 18.584 9.573 1.00 4.55 84 GLU A C 1
ATOM 660 O O . GLU A 1 84 ? 39.477 18.547 8.900 1.00 6.74 84 GLU A O 1
ATOM 666 N N . THR A 1 85 ? 37.987 17.476 10.172 1.00 5.10 85 THR A N 1
ATOM 667 C CA . THR A 1 85 ? 38.610 16.178 9.842 1.00 5.70 85 THR A CA 1
ATOM 668 C C . THR A 1 85 ? 38.421 15.861 8.352 1.00 5.56 85 THR A C 1
ATOM 669 O O . THR A 1 85 ? 39.315 15.253 7.753 1.00 6.17 85 THR A O 1
ATOM 673 N N . GLY A 1 86 ? 37.324 16.302 7.764 1.00 5.43 86 GLY A N 1
ATOM 674 C CA . GLY A 1 86 ? 37.165 16.153 6.304 1.00 6.53 86 GLY A CA 1
ATOM 675 C C . GLY A 1 86 ? 38.299 16.786 5.501 1.00 6.12 86 GLY A C 1
ATOM 676 O O . GLY A 1 86 ? 38.638 16.273 4.438 1.00 6.71 86 GLY A O 1
ATOM 677 N N . HIS A 1 87 ? 38.872 17.916 5.984 1.00 5.27 87 HIS A N 1
ATOM 678 C CA . HIS A 1 87 ? 40.005 18.460 5.245 1.00 4.95 87 HIS A CA 1
ATOM 679 C C . HIS A 1 87 ? 41.224 17.551 5.274 1.00 5.68 87 HIS A C 1
ATOM 680 O O . HIS A 1 87 ? 41.982 17.473 4.278 1.00 6.79 87 HIS A O 1
ATOM 687 N N . VAL A 1 88 ? 41.460 16.876 6.408 1.00 5.82 88 VAL A N 1
ATOM 688 C CA . VAL A 1 88 ? 42.589 15.953 6.512 1.00 6.36 88 VAL A CA 1
ATOM 689 C C . VAL A 1 88 ? 42.382 14.773 5.562 1.00 6.02 88 VAL A C 1
ATOM 690 O O . VAL A 1 88 ? 43.349 14.188 5.025 1.00 8.45 88 VAL A O 1
ATOM 694 N N . LEU A 1 89 ? 41.111 14.420 5.333 1.00 5.68 89 LEU A N 1
ATOM 695 C CA . LEU A 1 89 ? 40.794 13.340 4.399 1.00 7.01 89 LEU A CA 1
ATOM 696 C C . LEU A 1 89 ? 40.830 13.802 2.957 1.00 6.65 89 LEU A C 1
ATOM 697 O O . LEU A 1 89 ? 40.787 12.931 2.070 1.00 10.64 89 LEU A O 1
ATOM 702 N N . GLY A 1 90 ? 40.905 15.103 2.707 1.00 7.21 90 GLY A N 1
ATOM 703 C CA . GLY A 1 90 ? 41.139 15.594 1.330 1.00 7.55 90 GLY A CA 1
ATOM 704 C C . GLY A 1 90 ? 40.037 16.473 0.809 1.00 6.43 90 GLY A C 1
ATOM 705 O O . GLY A 1 90 ? 40.151 16.962 -0.325 1.00 8.44 90 GLY A O 1
ATOM 706 N N . LEU A 1 91 ? 38.941 16.768 1.525 1.00 5.72 91 LEU A N 1
ATOM 707 C CA . LEU A 1 91 ? 37.845 17.543 0.981 1.00 6.27 91 LEU A CA 1
ATOM 708 C C . LEU A 1 91 ? 38.031 19.039 1.224 1.00 5.04 91 LEU A C 1
ATOM 709 O O . LEU A 1 91 ? 38.484 19.443 2.284 1.00 7.64 91 LEU A O 1
ATOM 714 N N . PRO A 1 92 ? 37.653 19.867 0.241 1.00 5.94 92 PRO A N 1
ATOM 715 C CA . PRO A 1 92 ? 37.820 21.313 0.356 1.00 6.59 92 PRO A CA 1
ATOM 716 C C . PRO A 1 92 ? 36.628 21.994 1.028 1.00 6.43 92 PRO A C 1
ATOM 717 O O . PRO A 1 92 ? 35.530 21.421 1.116 1.00 8.54 92 PRO A O 1
ATOM 721 N N . ASP A 1 93 ? 36.858 23.217 1.484 1.00 6.98 93 ASP A N 1
ATOM 722 C CA . ASP A 1 93 ? 35.757 24.089 1.909 1.00 6.57 93 ASP A CA 1
ATOM 723 C C . ASP A 1 93 ? 34.823 24.406 0.749 1.00 7.17 93 ASP A C 1
ATOM 724 O O . ASP A 1 93 ? 35.281 24.708 -0.351 1.00 9.57 93 ASP A O 1
ATOM 729 N N . HIS A 1 94 ? 33.516 24.412 1.023 1.00 7.80 94 HIS A N 1
ATOM 730 C CA . HIS A 1 94 ? 32.499 24.799 0.061 1.00 8.18 94 HIS A CA 1
ATOM 731 C C . HIS A 1 94 ? 31.441 25.619 0.826 1.00 7.59 94 HIS A C 1
ATOM 732 O O . HIS A 1 94 ? 30.374 25.094 1.036 1.00 9.11 94 HIS A O 1
ATOM 739 N N . TYR A 1 95 ? 31.797 26.841 1.244 1.00 9.66 95 TYR A N 1
ATOM 740 C CA . TYR A 1 95 ? 30.974 27.559 2.210 1.00 10.90 95 TYR A CA 1
ATOM 741 C C . TYR A 1 95 ? 29.577 27.888 1.713 1.00 10.74 95 TYR A C 1
ATOM 742 O O . TYR A 1 95 ? 28.683 28.139 2.514 1.00 13.01 95 TYR A O 1
ATOM 751 N N . GLN A 1 96 ? 29.383 27.920 0.398 1.00 11.74 96 GLN A N 1
ATOM 752 C CA . GLN A 1 96 ? 28.071 28.303 -0.151 1.00 14.42 96 GLN A CA 1
ATOM 753 C C . GLN A 1 96 ? 27.105 27.123 -0.173 1.00 11.73 96 GLN A C 1
ATOM 754 O O . GLN A 1 96 ? 25.934 27.322 -0.467 1.00 15.45 96 GLN A O 1
ATOM 760 N N . GLY A 1 97 ? 27.576 25.922 0.227 1.00 13.26 97 GLY A N 1
ATOM 761 C CA . GLY A 1 97 ? 26.755 24.732 0.178 1.00 12.16 97 GLY A CA 1
ATOM 762 C C . GLY A 1 97 ? 25.723 24.695 1.280 1.00 10.62 97 GLY A C 1
ATOM 763 O O . GLY A 1 97 ? 25.832 25.454 2.262 1.00 13.15 97 GLY A O 1
ATOM 764 N N . PRO A 1 98 ? 24.702 23.848 1.161 1.00 10.48 98 PRO A N 1
ATOM 765 C CA . PRO A 1 98 ? 23.665 23.752 2.207 1.00 10.63 98 PRO A CA 1
ATOM 766 C C . PRO A 1 98 ? 24.107 22.914 3.403 1.00 8.71 98 PRO A C 1
ATOM 767 O O . PRO A 1 98 ? 25.202 22.334 3.423 1.00 8.89 98 PRO A O 1
ATOM 771 N N . CYS A 1 99 ? 23.247 22.843 4.431 1.00 9.14 99 CYS A N 1
ATOM 772 C CA . CYS A 1 99 ? 23.554 22.066 5.624 1.00 8.71 99 CYS A CA 1
ATOM 773 C C . CYS A 1 99 ? 23.796 20.594 5.339 1.00 10.18 99 CYS A C 1
ATOM 774 O O . CYS A 1 99 ? 24.558 19.931 6.060 1.00 10.79 99 CYS A O 1
ATOM 777 N N . SER A 1 100 ? 23.139 20.078 4.287 1.00 11.24 100 SER A N 1
ATOM 778 C CA . SER A 1 100 ? 23.352 18.661 3.926 1.00 12.86 100 SER A CA 1
ATOM 779 C C . SER A 1 100 ? 24.765 18.358 3.439 1.00 11.01 100 SER A C 1
ATOM 780 O O . SER A 1 100 ? 25.115 17.165 3.357 1.00 15.27 100 SER A O 1
ATOM 783 N N . GLU A 1 101 ? 25.546 19.391 3.127 1.00 9.47 101 GLU A N 1
ATOM 784 C CA . GLU A 1 101 ? 26.985 19.221 2.845 1.00 8.72 101 GLU A CA 1
ATOM 785 C C . GLU A 1 101 ? 27.772 19.386 4.153 1.00 7.48 101 GLU A C 1
ATOM 786 O O . GLU A 1 101 ? 27.663 20.459 4.752 1.00 10.87 101 GLU A O 1
ATOM 792 N N . LEU A 1 102 ? 28.532 18.422 4.559 1.00 6.39 102 LEU A N 1
ATOM 793 C CA . LEU A 1 102 ? 29.362 18.673 5.765 1.00 6.85 102 LEU A CA 1
ATOM 794 C C . LEU A 1 102 ? 30.389 19.720 5.439 1.00 6.39 102 LEU A C 1
ATOM 795 O O . LEU A 1 102 ? 30.795 20.497 6.339 1.00 7.03 102 LEU A O 1
ATOM 800 N N . MET A 1 103 ? 30.884 19.785 4.212 1.00 6.26 103 MET A N 1
ATOM 801 C CA . MET A 1 103 ? 31.998 20.670 3.896 1.00 6.64 103 MET A CA 1
ATOM 802 C C . MET A 1 103 ? 31.590 22.138 3.646 1.00 6.84 103 MET A C 1
ATOM 803 O O . MET A 1 103 ? 32.474 22.921 3.377 1.00 7.03 103 MET A O 1
ATOM 808 N N . SER A 1 104 ? 30.307 22.453 3.832 1.00 7.12 104 SER A N 1
ATOM 809 C CA . SER A 1 104 ? 29.977 23.858 3.895 1.00 7.33 104 SER A CA 1
ATOM 810 C C . SER A 1 104 ? 30.290 24.511 5.244 1.00 8.15 104 SER A C 1
ATOM 811 O O . SER A 1 104 ? 30.261 25.731 5.426 1.00 9.85 104 SER A O 1
ATOM 814 N N . GLY A 1 105 ? 30.612 23.641 6.237 1.00 7.69 105 GLY A N 1
ATOM 815 C CA . GLY A 1 105 ? 31.099 24.190 7.498 1.00 10.27 105 GLY A CA 1
ATOM 816 C C . GLY A 1 105 ? 30.080 25.082 8.159 1.00 8.41 105 GLY A C 1
ATOM 817 O O . GLY A 1 105 ? 28.894 24.729 8.278 1.00 8.94 105 GLY A O 1
ATOM 818 N N . GLY A 1 106 ? 30.560 26.273 8.560 1.00 11.62 106 GLY A N 1
ATOM 819 C CA . GLY A 1 106 ? 29.690 27.205 9.242 1.00 13.27 106 GLY A CA 1
ATOM 820 C C . GLY A 1 106 ? 28.825 28.005 8.313 1.00 11.33 106 GLY A C 1
ATOM 821 O O . GLY A 1 106 ? 28.029 28.811 8.826 1.00 13.87 106 GLY A O 1
ATOM 822 N N . GLY A 1 107 ? 28.913 27.865 6.979 1.00 11.94 107 GLY A N 1
ATOM 823 C CA . GLY A 1 107 ? 28.134 28.660 6.034 1.00 12.31 107 GLY A CA 1
ATOM 824 C C . GLY A 1 107 ? 26.642 28.684 6.354 1.00 11.27 107 GLY A C 1
ATOM 825 O O . GLY A 1 107 ? 26.035 29.771 6.404 1.00 13.60 107 GLY A O 1
ATOM 826 N N . PRO A 1 108 ? 26.013 27.531 6.552 1.00 9.86 108 PRO A N 1
ATOM 827 C CA . PRO A 1 108 ? 24.573 27.491 6.864 1.00 9.98 108 PRO A CA 1
ATOM 828 C C . PRO A 1 108 ? 24.255 27.985 8.264 1.00 11.70 108 PRO A C 1
ATOM 829 O O . PRO A 1 108 ? 23.079 28.169 8.545 1.00 16.68 108 PRO A O 1
ATOM 833 N N . GLY A 1 109 ? 25.208 28.236 9.167 1.00 12.08 109 GLY A N 1
ATOM 834 C CA . GLY A 1 109 ? 24.851 28.869 10.418 1.00 11.21 109 GLY A CA 1
ATOM 835 C C . GLY A 1 109 ? 24.659 27.812 11.507 1.00 10.46 109 GLY A C 1
ATOM 836 O O . GLY A 1 109 ? 24.615 26.605 11.313 1.0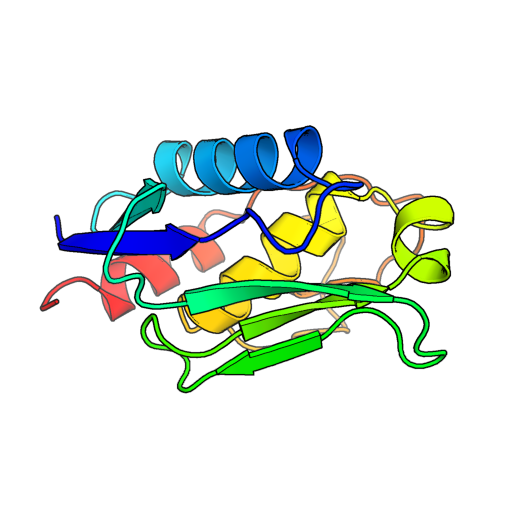0 10.14 109 GLY A O 1
ATOM 837 N N . PRO A 1 110 ? 24.529 28.347 12.708 1.00 11.76 110 PRO A N 1
ATOM 838 C CA . PRO A 1 110 ? 24.480 27.499 13.922 1.00 10.66 110 PRO A CA 1
ATOM 839 C C . PRO A 1 110 ? 23.202 26.706 14.033 1.00 10.61 110 PRO A C 1
ATOM 840 O O . PRO A 1 110 ? 23.145 25.748 14.856 1.00 13.50 110 PRO A O 1
ATOM 844 N N . SER A 1 111 ? 22.129 26.982 13.281 1.00 10.86 111 SER A N 1
ATOM 845 C CA . SER A 1 111 ? 20.975 26.081 13.301 1.00 11.04 111 SER A CA 1
ATOM 846 C C . SER A 1 111 ? 21.266 24.764 12.556 1.00 11.98 111 SER A C 1
ATOM 847 O O . SER A 1 111 ? 20.530 23.803 12.736 1.00 15.79 111 SER A O 1
ATOM 850 N N . CYS A 1 112 ? 22.336 24.714 11.746 1.00 9.08 112 CYS A N 1
ATOM 851 C CA . CYS A 1 112 ? 22.668 23.460 11.077 1.00 10.40 112 CYS A CA 1
ATOM 852 C C . CYS A 1 112 ? 23.530 22.595 11.961 1.00 8.81 112 CYS A C 1
ATOM 853 O O . CYS A 1 112 ? 24.641 23.049 12.256 1.00 11.97 112 CYS A O 1
ATOM 856 N N . THR A 1 113 ? 23.043 21.415 12.332 1.00 9.15 113 THR A N 1
ATOM 857 C CA . THR A 1 113 ? 23.808 20.570 13.273 1.00 9.56 113 THR A CA 1
ATOM 858 C C . THR A 1 113 ? 24.276 19.281 12.610 1.00 8.41 113 THR A C 1
ATOM 859 O O . THR A 1 113 ? 24.933 18.469 13.288 1.00 10.67 113 THR A O 1
ATOM 863 N N . ASN A 1 114 ? 23.982 19.081 11.336 1.00 9.66 114 ASN A N 1
ATOM 864 C CA . ASN A 1 114 ? 24.291 17.814 10.663 1.00 8.37 114 ASN A CA 1
ATOM 865 C C . ASN A 1 114 ? 25.760 17.537 10.599 1.00 7.45 114 ASN A C 1
ATOM 866 O O . ASN A 1 114 ? 26.523 18.351 10.031 1.00 9.28 114 ASN A O 1
ATOM 871 N N . PRO A 1 115 ? 26.234 16.443 11.171 1.00 7.61 115 PRO A N 1
ATOM 872 C CA . PRO A 1 115 ? 27.670 16.102 11.119 1.00 7.54 115 PRO A CA 1
ATOM 873 C C . PRO A 1 115 ? 28.045 15.037 10.078 1.00 7.91 115 PRO A C 1
ATOM 874 O O . PRO A 1 115 ? 29.187 14.642 10.054 1.00 8.95 115 PRO A O 1
ATOM 878 N N . TYR A 1 116 ? 27.081 14.602 9.273 1.00 7.95 116 TYR A N 1
ATOM 879 C CA . TYR A 1 116 ? 27.360 13.498 8.359 1.00 8.58 116 TYR A CA 1
ATOM 880 C C . TYR A 1 116 ? 27.732 13.998 6.998 1.00 8.07 116 TYR A C 1
ATOM 881 O O . TYR A 1 116 ? 27.045 14.919 6.446 1.00 9.95 116 TYR A O 1
ATOM 890 N N . PRO A 1 117 ? 28.721 13.448 6.300 1.00 7.42 117 PRO A N 1
ATOM 891 C CA . PRO A 1 117 ? 28.962 13.773 4.903 1.00 7.96 117 PRO A CA 1
ATOM 892 C C . PRO A 1 117 ? 27.843 13.238 4.006 1.00 7.38 117 PRO A C 1
ATOM 893 O O . PRO A 1 117 ? 27.295 12.160 4.342 1.00 9.81 117 PRO A O 1
ATOM 897 N N . ASN A 1 118 ? 27.587 13.949 2.900 1.00 7.87 118 ASN A N 1
ATOM 898 C CA . ASN A 1 118 ? 26.528 13.445 1.979 1.00 7.69 118 ASN A CA 1
ATOM 899 C C . ASN A 1 118 ? 27.103 12.404 1.048 1.00 9.15 118 ASN A C 1
ATOM 900 O O . ASN A 1 118 ? 28.269 12.023 1.112 1.00 9.19 118 ASN A O 1
ATOM 905 N N . ALA A 1 119 ? 26.226 11.909 0.154 1.00 9.73 119 ALA A N 1
ATOM 906 C CA . ALA A 1 119 ? 26.662 10.836 -0.749 1.00 10.76 119 ALA A CA 1
ATOM 907 C C . ALA A 1 119 ? 27.865 11.260 -1.620 1.00 9.90 119 ALA A C 1
ATOM 908 O O . ALA A 1 119 ? 28.773 10.465 -1.875 1.00 11.64 119 ALA A O 1
ATOM 910 N N . GLN A 1 120 ? 27.869 12.493 -2.126 1.00 10.22 120 GLN A N 1
ATOM 911 C CA . GLN A 1 120 ? 28.955 12.938 -3.013 1.00 11.70 120 GLN A CA 1
ATOM 912 C C . GLN A 1 120 ? 30.234 13.095 -2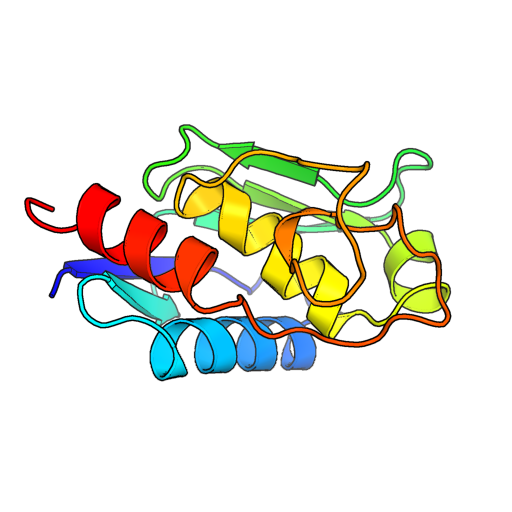.211 1.00 10.05 120 GLN A C 1
ATOM 913 O O . GLN A 1 120 ? 31.295 12.722 -2.699 1.00 11.45 120 GLN A O 1
ATOM 919 N N . GLU A 1 121 ? 30.135 13.646 -1.011 1.00 8.37 121 GLU A N 1
ATOM 920 C CA . GLU A 1 121 ? 31.319 13.758 -0.154 1.00 7.72 121 GLU A CA 1
ATOM 921 C C . GLU A 1 121 ? 31.906 12.386 0.194 1.00 7.81 121 GLU A C 1
ATOM 922 O O . GLU A 1 121 ? 33.118 12.206 0.166 1.00 8.77 121 GLU A O 1
ATOM 928 N N . ARG A 1 122 ? 31.053 11.412 0.523 1.00 7.77 122 ARG A N 1
ATOM 929 C CA . ARG A 1 122 ? 31.511 10.047 0.763 1.00 8.46 122 ARG A CA 1
ATOM 930 C C . ARG A 1 122 ? 32.194 9.465 -0.460 1.00 9.19 122 ARG A C 1
ATOM 931 O O . ARG A 1 122 ? 33.249 8.861 -0.346 1.00 10.99 122 ARG A O 1
ATOM 939 N N . SER A 1 123 ? 31.553 9.635 -1.625 1.00 8.96 123 SER A N 1
ATOM 940 C CA . SER A 1 123 ? 32.165 9.086 -2.840 1.00 11.22 123 SER A CA 1
ATOM 941 C C . SER A 1 123 ? 33.522 9.682 -3.114 1.00 10.20 123 SER A C 1
ATOM 942 O O . SER A 1 123 ? 34.447 8.998 -3.552 1.00 11.41 123 SER A O 1
ATOM 945 N N . ARG A 1 124 ? 33.652 10.993 -2.886 1.00 9.72 124 ARG A N 1
ATOM 946 C CA . ARG A 1 124 ? 34.935 11.634 -3.175 1.00 9.52 124 ARG A CA 1
ATOM 947 C C . ARG A 1 124 ? 36.002 11.135 -2.206 1.00 8.79 124 ARG A C 1
ATOM 948 O O . ARG A 1 124 ? 37.092 10.833 -2.658 1.00 10.70 124 ARG A O 1
ATOM 956 N N . VAL A 1 125 ? 35.688 11.006 -0.917 1.00 8.55 125 VAL A N 1
ATOM 957 C CA . VAL A 1 125 ? 36.700 10.457 -0.015 1.00 8.29 125 VAL A CA 1
ATOM 958 C C . VAL A 1 125 ? 37.038 9.024 -0.450 1.00 8.09 125 VAL A C 1
ATOM 959 O O . VAL A 1 125 ? 38.234 8.660 -0.508 1.00 9.81 125 VAL A O 1
ATOM 963 N N . ASN A 1 126 ? 36.054 8.190 -0.770 1.00 8.74 126 ASN A N 1
ATOM 964 C CA . ASN A 1 126 ? 36.432 6.838 -1.226 1.00 9.41 126 ASN A CA 1
ATOM 965 C C . ASN A 1 126 ? 37.358 6.848 -2.422 1.00 10.10 126 ASN A C 1
ATOM 966 O O . ASN A 1 126 ? 38.293 6.057 -2.481 1.00 11.83 126 ASN A O 1
ATOM 971 N N . ALA A 1 127 ? 37.080 7.740 -3.387 1.00 9.96 127 ALA A N 1
ATOM 972 C CA . ALA A 1 127 ? 37.967 7.762 -4.521 1.00 10.90 127 ALA A CA 1
ATOM 973 C C . ALA A 1 127 ? 39.357 8.279 -4.156 1.00 11.36 127 ALA A C 1
ATOM 974 O O . ALA A 1 127 ? 40.354 7.796 -4.734 1.00 15.17 127 ALA A O 1
ATOM 976 N N . LEU A 1 128 ? 39.460 9.266 -3.285 1.00 11.28 128 LEU A N 1
ATOM 977 C CA . LEU A 1 128 ? 40.788 9.792 -2.926 1.00 11.07 128 LEU A CA 1
ATOM 978 C C . LEU A 1 128 ? 41.657 8.758 -2.203 1.00 10.66 128 LEU A C 1
ATOM 979 O O . LEU A 1 128 ? 42.907 8.869 -2.192 1.00 14.01 128 LEU A O 1
ATOM 984 N N . TRP A 1 129 ? 41.030 7.775 -1.542 1.00 10.46 129 TRP A N 1
ATOM 985 C CA . TRP A 1 129 ? 41.784 6.780 -0.788 1.00 11.45 129 TRP A CA 1
ATOM 986 C C . TRP A 1 129 ? 41.819 5.391 -1.427 1.00 14.19 129 TRP A C 1
ATOM 987 O O . TRP A 1 129 ? 42.315 4.430 -0.789 1.00 15.54 129 TRP A O 1
ATOM 998 N N . ALA A 1 130 ? 41.291 5.308 -2.669 1.00 14.84 130 ALA A N 1
ATOM 999 C CA . ALA A 1 130 ? 41.137 4.024 -3.379 1.00 16.27 130 ALA A CA 1
ATOM 1000 C C . ALA A 1 130 ? 42.477 3.333 -3.559 1.00 17.52 130 ALA A C 1
ATOM 1001 O O . ALA A 1 130 ? 42.531 2.087 -3.528 1.00 23.94 130 ALA A O 1
ATOM 1003 N N . ASN A 1 131 ? 43.515 4.138 -3.768 1.00 15.61 131 ASN A N 1
ATOM 1004 C CA . ASN A 1 131 ? 44.828 3.541 -3.922 1.00 16.50 131 ASN A CA 1
ATOM 1005 C C . ASN A 1 131 ? 45.759 3.860 -2.766 1.00 16.64 131 ASN A C 1
ATOM 1006 O O . ASN A 1 131 ? 46.997 3.864 -2.966 1.00 24.76 131 ASN A O 1
ATOM 1011 N N . GLY A 1 132 ? 45.240 4.110 -1.596 1.00 18.20 132 GLY A N 1
ATOM 1012 C CA . GLY A 1 132 ? 46.043 4.423 -0.384 1.00 18.33 132 GLY A CA 1
ATOM 1013 C C . GLY A 1 132 ? 46.364 5.908 -0.366 1.00 17.85 132 GLY A C 1
ATOM 1014 O O . GLY A 1 132 ? 47.209 6.358 0.428 1.00 26.09 132 GLY A O 1
#

InterPro domains:
  IPR000013 Peptidase M7, snapalysin [PF02031] (2-132)
  IPR000013 Peptidase M7, snapalysin [PIRSF016573] (2-132)
  IPR000013 Peptidase M7, snapalysin [PR00787] (8-34)
  IPR000013 Peptidase M7, snapalysin [PR00787] (40-64)
  IPR000013 Peptidase M7, snapalysin [PR00787] (65-89)
  IPR000013 Peptidase M7, snapalysin [PR00787] (90-114)
  IPR000013 Peptidase M7, snapalysin [PR00787] (117-131)
  IPR024079 Metallopeptidase, catalytic domain superfamily [G3DSA:3.40.390.10] (1-132)

Radius of gyration: 13.37 Å; Cα contacts (8 Å, |Δi|>4): 287; chains: 1; bounding box: 32×34×31 Å

Organism: Streptomyces caespitosus (NCBI:txid53502)

Foldseek 3Di:
DAEAEEAEVQAVVCVVLLVLLQVQLQVQADQYHYYYDPPGQEYEHEEADPVAKAWDEPQPRHGYIYGHDVCVVQAPVNLQNNQRVLSNLRDAADCCDELQASRVHCNNHRVRRDNHHDPVSRVVSCVSRVPD

Solvent-accessible surface area: 6448 Å² total; per-residue (Å²): 118,51,79,5,27,17,38,28,78,71,0,93,78,17,79,127,45,1,49,50,0,6,116,19,1,26,75,15,12,154,27,1,39,4,127,64,37,68,160,38,51,2,20,1,87,32,14,115,25,128,198,4,12,78,28,105,47,95,21,69,2,150,30,78,0,31,0,4,77,99,42,13,132,102,69,50,16,20,8,13,0,0,10,14,0,0,25,0,0,26,4,85,62,72,144,147,7,77,43,66,33,0,1,0,10,37,50,43,15,77,108,8,76,38,21,117,2,36,68,116,3,82,68,103,0,19,71,86,8,61,148,48

Sequence (132 aa):
TVTVTYDPSNAPSFQQEIANAAQIWNSSVRNVQLRAGGNADFSYYEGNDSRGSYAQTDGHGRGYIFLDYQQNQQYDSTRVTAHETGHVLGLPDHYQG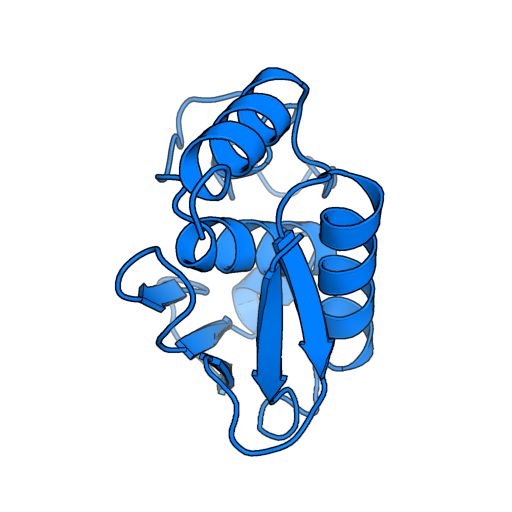PCSELMSGGGPGPSCTNPYPNAQERSRVNALWANG

Nearest PDB structures (foldseek):
  4hx3-assembly1_A  TM=9.995E-01  e=4.266E-27  Streptomyces caespitosus
  5zjk-assembly11_K  TM=7.444E-01  e=8.126E-04  Myroides sp. CSLB8
  7uai-assembly1_D  TM=7.028E-01  e=1.713E-02  Homo sapiens
  7uai-assembly1_C  TM=7.294E-01  e=5.375E-02  Homo sapiens
  8ap6-assembly1_G  TM=4.872E-01  e=2.802E-01  Trypanosoma brucei brucei

B-factor: mean 15.21, std 13.18, range [4.55, 110.89]

CATH classification: 3.40.390.10